Protein AF-A0A7J8ZBS4-F1 (afdb_monomer_lite)

InterPro domains:
  IPR001135 NADH-quinone oxidoreductase, subunit D [PF00346] (1-46)
  IPR022885 NAD(P)H-quinone oxidoreductase subunit D/H [PTHR11993] (1-47)
  IPR029014 [NiFe]-hydrogenase, large subunit [G3DSA:1.10.645.10] (1-47)
  IPR029014 [NiFe]-hydrogenase, large subunit [SSF56762] (2-46)

Secondary structure (DSSP, 8-state):
--SS---HHHHHHTT--THHHHHTT----HHHHS--TTTTSS-----

Sequence (47 aa):
EGIGVIGGEEAINWGLSGSILQASGIKWDLRKVNHYECYDEFDWEIQ

Radius of gyration: 12.56 Å; chains: 1; bounding box: 25×20×35 Å

Structure (mmCIF, N/CA/C/O backbone):
data_AF-A0A7J8ZBS4-F1
#
_entry.id   AF-A0A7J8ZBS4-F1
#
loop_
_atom_site.group_PDB
_atom_site.id
_atom_site.type_symbol
_atom_site.label_atom_id
_atom_site.label_alt_id
_atom_site.label_comp_id
_atom_site.label_asym_id
_atom_site.label_entity_id
_atom_site.label_seq_id
_atom_site.pdbx_PDB_ins_code
_atom_site.Cartn_x
_atom_site.Cartn_y
_atom_site.Cartn_z
_atom_site.occupancy
_atom_site.B_iso_or_equiv
_atom_site.auth_seq_id
_atom_site.auth_comp_id
_atom_site.auth_asym_id
_atom_site.auth_atom_id
_atom_site.pdbx_PDB_model_num
ATOM 1 N N . GLU A 1 1 ? -1.959 -4.685 21.008 1.00 60.19 1 GLU A N 1
ATOM 2 C CA . GLU A 1 1 ? -2.551 -5.065 19.706 1.00 60.19 1 GLU A CA 1
ATOM 3 C C . GLU A 1 1 ? -3.953 -4.475 19.598 1.00 60.19 1 GLU A C 1
ATOM 5 O O . GLU A 1 1 ? -4.568 -4.270 20.638 1.00 60.19 1 GLU A O 1
ATOM 10 N N . GLY A 1 2 ? -4.432 -4.153 18.390 1.00 82.81 2 GLY A N 1
ATOM 11 C CA . GLY A 1 2 ? -5.799 -3.644 18.169 1.00 82.81 2 GLY A CA 1
ATOM 12 C C . GLY A 1 2 ? -5.993 -2.119 18.219 1.00 82.81 2 GLY A C 1
ATOM 13 O O . GLY A 1 2 ? -7.123 -1.665 18.351 1.00 82.81 2 GLY A O 1
ATOM 14 N N . ILE A 1 3 ? -4.926 -1.320 18.116 1.00 86.88 3 ILE A N 1
ATOM 15 C CA . ILE A 1 3 ? -5.003 0.152 18.034 1.00 86.88 3 ILE A CA 1
ATOM 16 C C . ILE A 1 3 ? -4.661 0.580 16.604 1.00 86.88 3 ILE A C 1
ATOM 18 O O . ILE A 1 3 ? -3.713 0.049 16.030 1.00 86.88 3 ILE A O 1
ATOM 22 N N . GLY A 1 4 ? -5.404 1.544 16.050 1.00 85.06 4 GLY A N 1
ATOM 23 C CA . GLY A 1 4 ? -5.141 2.086 14.711 1.00 85.06 4 GLY A CA 1
ATOM 24 C C . GLY A 1 4 ? -5.604 1.182 13.565 1.00 85.06 4 GLY A C 1
ATOM 25 O O . GLY A 1 4 ? -5.029 1.235 12.484 1.00 85.06 4 GLY A O 1
ATOM 26 N N . VAL A 1 5 ? -6.615 0.340 13.804 1.00 89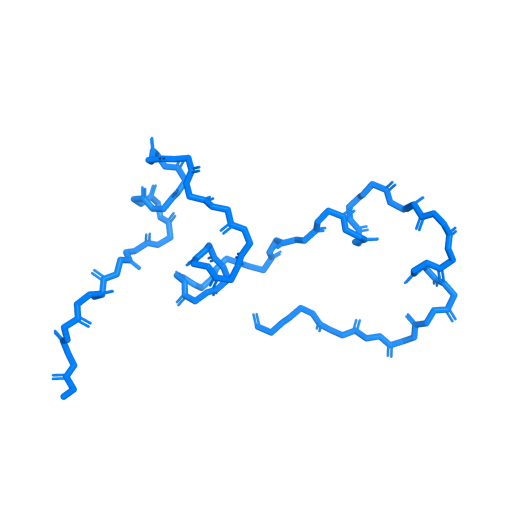.50 5 VAL A N 1
ATOM 27 C CA . VAL A 1 5 ? -7.252 -0.459 12.750 1.00 89.50 5 VAL A CA 1
ATOM 28 C C . VAL A 1 5 ? -8.075 0.477 11.869 1.00 89.50 5 VAL A C 1
ATOM 30 O O . VAL A 1 5 ? -8.957 1.168 12.372 1.00 89.50 5 VAL A O 1
ATOM 33 N N . ILE A 1 6 ? -7.768 0.496 10.575 1.00 89.94 6 ILE A N 1
ATOM 34 C CA . ILE A 1 6 ? -8.473 1.282 9.559 1.00 89.94 6 ILE A CA 1
ATOM 35 C C . ILE A 1 6 ? -8.930 0.306 8.477 1.00 89.94 6 ILE A C 1
ATOM 37 O O . ILE A 1 6 ? -8.127 -0.503 8.003 1.00 89.94 6 ILE A O 1
ATOM 41 N N . GLY A 1 7 ? -10.209 0.356 8.104 1.00 91.75 7 GLY A N 1
ATOM 42 C CA . GLY A 1 7 ? -10.732 -0.456 7.008 1.00 91.75 7 GLY A CA 1
ATOM 43 C C . GLY A 1 7 ? -10.298 0.067 5.636 1.00 91.75 7 GLY A C 1
ATOM 44 O O . GLY A 1 7 ? -10.008 1.251 5.474 1.00 91.75 7 GLY A O 1
ATOM 45 N N . GLY A 1 8 ? -10.301 -0.797 4.617 1.00 91.31 8 GLY A N 1
ATOM 46 C CA . GLY A 1 8 ? -9.927 -0.404 3.252 1.00 91.31 8 GLY A CA 1
ATOM 47 C C . GLY A 1 8 ? -10.776 0.743 2.685 1.00 91.31 8 GLY A C 1
ATOM 48 O O . GLY A 1 8 ? -10.240 1.707 2.142 1.00 91.31 8 GLY A O 1
ATOM 49 N N . GLU A 1 9 ? -12.100 0.696 2.854 1.00 92.69 9 GLU A N 1
ATOM 50 C CA . GLU A 1 9 ? -12.990 1.770 2.379 1.00 92.69 9 GLU A CA 1
ATOM 51 C C . GLU A 1 9 ? -12.725 3.105 3.087 1.00 92.69 9 GLU A C 1
ATOM 53 O O . GLU A 1 9 ? -12.708 4.154 2.445 1.00 92.69 9 GLU A O 1
ATOM 58 N N . GLU A 1 10 ? -12.469 3.081 4.397 1.00 93.25 10 GLU A N 1
ATOM 59 C CA . GLU A 1 10 ? -12.111 4.278 5.166 1.00 93.25 10 GLU A CA 1
ATOM 60 C C . GLU A 1 10 ? -10.771 4.848 4.696 1.00 93.25 10 GLU A C 1
ATOM 62 O O . GLU A 1 10 ? -10.656 6.055 4.489 1.00 93.25 10 GLU A O 1
ATOM 67 N N . ALA A 1 11 ? -9.784 3.982 4.447 1.00 93.38 11 ALA A N 1
ATOM 68 C CA . ALA A 1 11 ? -8.482 4.386 3.937 1.00 93.38 11 ALA A CA 1
ATOM 69 C C . ALA A 1 11 ? -8.583 5.075 2.567 1.00 93.38 11 ALA A C 1
ATOM 71 O O . ALA A 1 11 ? -7.929 6.096 2.354 1.00 93.38 11 ALA A O 1
ATOM 72 N N . ILE A 1 12 ? -9.440 4.577 1.669 1.00 90.94 12 ILE A N 1
ATOM 73 C CA . ILE A 1 12 ? -9.719 5.228 0.379 1.00 90.94 12 ILE A CA 1
ATOM 74 C C . ILE A 1 12 ? -10.420 6.571 0.594 1.00 90.94 12 ILE A C 1
ATOM 76 O O . ILE A 1 12 ? -9.985 7.586 0.049 1.00 90.94 12 ILE A O 1
ATOM 80 N N . ASN A 1 13 ? -11.485 6.596 1.398 1.00 95.19 13 ASN A N 1
ATOM 81 C CA . ASN A 1 13 ? -12.290 7.798 1.619 1.00 95.19 13 ASN A CA 1
ATOM 82 C C . ASN A 1 13 ? -11.491 8.930 2.275 1.00 95.19 13 ASN A C 1
ATOM 84 O O . ASN A 1 13 ? -11.747 10.103 2.011 1.00 95.19 13 ASN A O 1
ATOM 88 N N . TRP A 1 14 ? -10.516 8.593 3.119 1.00 94.00 14 TRP A N 1
ATOM 89 C CA . TRP A 1 14 ? -9.624 9.560 3.760 1.00 94.00 14 TRP A CA 1
ATOM 90 C C . TRP A 1 14 ? -8.395 9.908 2.910 1.00 94.00 14 TRP A C 1
ATOM 92 O O . TRP A 1 14 ? -7.589 10.740 3.323 1.00 94.00 14 TRP A O 1
ATOM 102 N N . GLY A 1 15 ? -8.240 9.300 1.729 1.00 92.56 15 GLY A N 1
ATOM 103 C CA . GLY A 1 15 ? -7.108 9.549 0.838 1.00 92.56 15 GLY A CA 1
ATOM 104 C C . GLY A 1 15 ? -5.773 9.059 1.401 1.00 92.56 15 GLY A C 1
ATOM 105 O O . GLY A 1 15 ? -4.727 9.650 1.121 1.00 92.56 15 GLY A O 1
ATOM 106 N N . LEU A 1 16 ? -5.789 8.004 2.220 1.00 92.88 16 LEU A N 1
ATOM 107 C CA . LEU A 1 16 ? -4.571 7.392 2.743 1.00 92.88 16 LEU A CA 1
ATOM 108 C C . LEU A 1 16 ? -3.799 6.721 1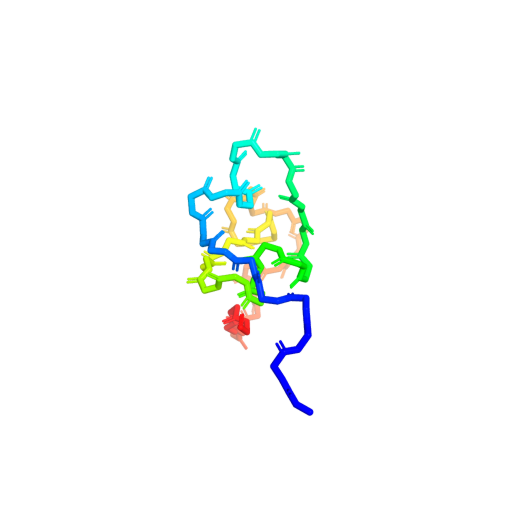.601 1.00 92.88 16 LEU A C 1
ATOM 110 O O . LEU A 1 16 ? -4.377 6.186 0.656 1.00 92.88 16 LEU A O 1
ATOM 114 N N . SER A 1 17 ? -2.471 6.750 1.682 1.00 91.25 17 SER A N 1
ATOM 115 C CA . SER A 1 17 ? -1.593 6.274 0.611 1.00 91.25 17 SER A CA 1
ATOM 116 C C . SER A 1 17 ? -0.415 5.463 1.146 1.00 91.25 17 SER A C 1
ATOM 118 O O . SER A 1 17 ? -0.137 5.436 2.349 1.00 91.25 17 SER A O 1
ATOM 120 N N . GLY A 1 18 ? 0.261 4.761 0.233 1.00 89.44 18 GLY A N 1
ATOM 121 C CA . GLY A 1 18 ? 1.425 3.939 0.545 1.00 89.44 18 GLY A CA 1
ATOM 122 C C . GLY A 1 18 ? 1.098 2.811 1.523 1.00 89.44 18 GLY A C 1
ATOM 1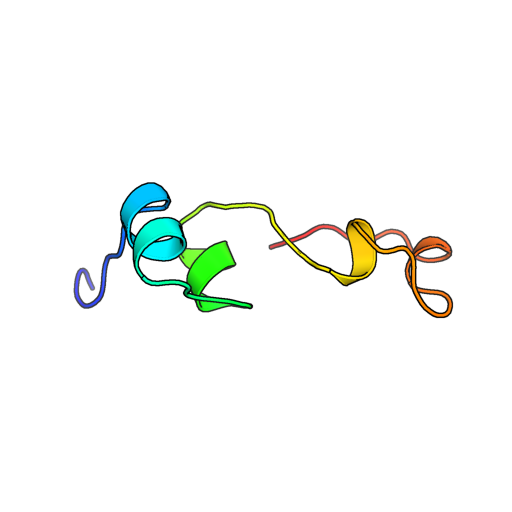23 O O . GLY A 1 18 ? 0.077 2.135 1.399 1.00 89.44 18 GLY A O 1
ATOM 124 N N . SER A 1 19 ? 1.963 2.630 2.519 1.00 88.69 19 SER A N 1
ATOM 125 C CA . SER A 1 19 ? 1.900 1.507 3.460 1.00 88.69 19 SER A CA 1
ATOM 126 C C . SER A 1 19 ? 0.635 1.483 4.317 1.00 88.69 19 SER A C 1
ATOM 128 O O . SER A 1 19 ? 0.211 0.411 4.724 1.00 88.69 19 SER A O 1
ATOM 130 N N . ILE A 1 20 ? 0.008 2.634 4.583 1.00 90.56 20 ILE A N 1
ATOM 131 C CA . ILE A 1 20 ? -1.236 2.687 5.371 1.00 90.56 20 ILE A CA 1
ATOM 132 C C . ILE A 1 20 ? -2.400 2.096 4.567 1.00 90.56 20 ILE A C 1
ATOM 134 O O . ILE A 1 20 ? -3.188 1.316 5.095 1.00 90.56 20 ILE A O 1
ATOM 138 N N . LEU A 1 21 ? -2.472 2.416 3.272 1.00 90.88 21 LEU A N 1
ATOM 139 C CA . LEU A 1 21 ? -3.466 1.848 2.363 1.00 90.88 21 LEU A CA 1
ATOM 140 C C . LEU A 1 21 ? -3.248 0.334 2.191 1.00 90.88 21 LEU A C 1
ATOM 142 O O . LEU A 1 21 ? -4.201 -0.439 2.254 1.00 90.88 21 LEU A O 1
ATOM 146 N N . GLN A 1 22 ? -1.992 -0.097 2.074 1.00 91.06 22 GLN A N 1
ATOM 147 C CA . GLN A 1 22 ? -1.631 -1.518 1.986 1.00 91.06 22 GLN A CA 1
ATOM 148 C C . GLN A 1 22 ? -1.986 -2.275 3.275 1.00 91.06 22 GLN A C 1
ATOM 150 O O . GLN A 1 22 ? -2.664 -3.299 3.226 1.00 91.06 22 GLN A O 1
ATOM 155 N N . ALA A 1 23 ? -1.668 -1.707 4.442 1.00 89.44 23 ALA A N 1
ATOM 156 C CA . ALA A 1 23 ? -2.025 -2.271 5.744 1.00 89.44 23 ALA A CA 1
ATOM 157 C C . ALA A 1 23 ? -3.545 -2.372 5.970 1.00 89.44 23 ALA A C 1
ATOM 159 O O . ALA A 1 23 ? -3.994 -3.247 6.706 1.00 89.44 23 ALA A O 1
ATOM 160 N N . SER A 1 24 ? -4.342 -1.521 5.312 1.00 91.44 24 SER A N 1
ATOM 161 C CA . SER A 1 24 ? -5.812 -1.603 5.327 1.00 91.44 24 SER A CA 1
ATOM 162 C C . SER A 1 24 ? -6.386 -2.739 4.457 1.00 91.44 24 SER A C 1
ATOM 164 O O . SER A 1 24 ? -7.604 -2.907 4.376 1.00 91.44 24 SER A O 1
ATOM 166 N N . GLY A 1 25 ? -5.522 -3.542 3.819 1.00 88.25 25 GLY A N 1
ATOM 167 C CA . GLY A 1 25 ? -5.888 -4.700 3.000 1.00 88.25 25 GLY A CA 1
ATOM 168 C C . GLY A 1 25 ? -6.049 -4.397 1.509 1.00 88.25 25 GLY A C 1
ATOM 169 O O . GLY A 1 25 ? -6.517 -5.253 0.756 1.00 88.25 25 GLY A O 1
ATOM 170 N N . ILE A 1 26 ? -5.673 -3.197 1.061 1.00 89.56 26 ILE A N 1
ATOM 171 C CA . ILE A 1 26 ? -5.787 -2.787 -0.340 1.00 89.56 26 ILE A CA 1
ATOM 172 C C . ILE A 1 26 ? -4.447 -2.997 -1.045 1.00 89.56 26 ILE A C 1
ATOM 174 O O . ILE A 1 26 ? -3.482 -2.271 -0.811 1.00 89.56 26 ILE A O 1
ATOM 178 N N . LYS A 1 27 ? -4.411 -3.948 -1.984 1.00 89.25 27 LYS A N 1
ATOM 179 C CA . LYS A 1 27 ? -3.242 -4.225 -2.834 1.00 89.25 27 LYS A CA 1
ATOM 180 C C . LYS A 1 27 ? -3.074 -3.159 -3.919 1.00 89.25 27 LYS A C 1
ATOM 182 O O . LYS A 1 27 ? -3.366 -3.396 -5.089 1.00 89.25 27 LYS A O 1
ATOM 187 N N . TRP A 1 28 ? -2.630 -1.972 -3.518 1.00 87.88 28 TRP A N 1
ATOM 188 C CA . TRP A 1 28 ? -2.429 -0.831 -4.405 1.00 87.88 28 TRP A CA 1
ATOM 189 C C . TRP A 1 28 ? -1.011 -0.275 -4.295 1.00 87.88 28 TRP A C 1
ATOM 191 O O . TRP A 1 28 ? -0.527 0.044 -3.207 1.00 87.88 28 TRP A O 1
ATOM 201 N N . ASP A 1 29 ? -0.351 -0.132 -5.443 1.00 88.75 29 ASP A N 1
ATOM 202 C CA . ASP A 1 29 ? 0.971 0.472 -5.550 1.00 88.75 29 ASP A CA 1
ATOM 203 C C . ASP A 1 29 ? 1.167 1.101 -6.934 1.00 88.75 29 ASP A C 1
ATOM 205 O O . ASP A 1 29 ? 0.945 0.464 -7.967 1.00 88.75 29 ASP A O 1
ATOM 209 N N . LEU A 1 30 ? 1.615 2.357 -6.961 1.00 87.31 30 LEU A N 1
ATOM 210 C CA . LEU A 1 30 ? 1.819 3.104 -8.203 1.00 87.31 30 LEU A CA 1
ATOM 211 C C . LEU A 1 30 ? 2.906 2.490 -9.094 1.00 87.31 30 LEU A C 1
ATOM 213 O O . LEU A 1 30 ? 2.835 2.651 -10.309 1.00 87.31 30 LEU A O 1
ATOM 217 N N . ARG A 1 31 ? 3.871 1.759 -8.524 1.00 88.94 31 ARG A N 1
ATOM 218 C CA . ARG A 1 31 ? 4.950 1.092 -9.273 1.00 88.94 31 ARG A CA 1
ATOM 219 C C . ARG A 1 31 ? 4.439 -0.036 -10.157 1.00 88.94 31 ARG A C 1
ATOM 221 O O . ARG A 1 31 ? 5.000 -0.272 -11.219 1.00 88.94 31 ARG A O 1
ATOM 228 N N . LYS A 1 32 ? 3.369 -0.715 -9.732 1.00 85.06 32 LYS A N 1
ATOM 229 C CA . LYS A 1 32 ? 2.701 -1.748 -10.535 1.00 85.06 32 LYS A CA 1
ATOM 230 C C . LYS A 1 32 ? 1.652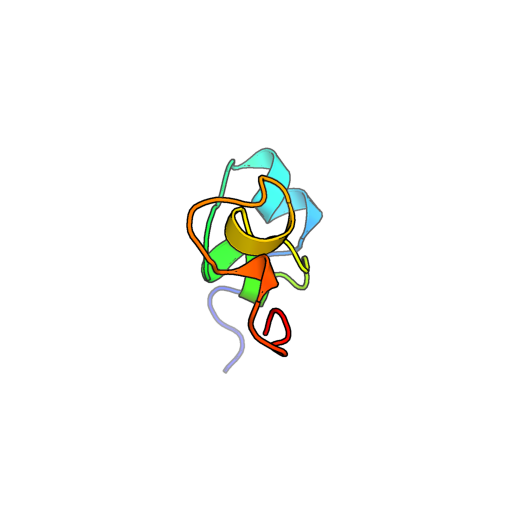 -1.161 -11.473 1.00 85.06 32 LYS A C 1
ATOM 232 O O . LYS A 1 32 ? 1.472 -1.689 -12.557 1.00 85.06 32 LYS A O 1
ATOM 237 N N . VAL A 1 33 ? 0.956 -0.098 -11.064 1.00 87.00 33 VAL A N 1
ATOM 238 C CA . VAL A 1 33 ? -0.159 0.467 -11.847 1.00 87.00 33 VAL A CA 1
ATOM 239 C C . VAL A 1 33 ? 0.322 1.386 -12.967 1.00 87.00 33 VAL A C 1
ATOM 241 O O . VAL A 1 33 ? -0.181 1.308 -14.082 1.00 87.00 33 VAL A O 1
ATOM 244 N N . ASN A 1 34 ? 1.271 2.278 -12.681 1.00 85.44 34 ASN A N 1
ATOM 245 C CA . ASN A 1 34 ? 1.721 3.303 -13.624 1.00 85.44 34 ASN A CA 1
ATOM 246 C C . ASN A 1 34 ? 3.079 2.968 -14.261 1.00 85.44 34 ASN A C 1
ATOM 248 O O . ASN A 1 34 ? 3.762 3.889 -14.693 1.00 85.44 34 ASN A O 1
ATOM 252 N N . HIS A 1 35 ? 3.464 1.680 -14.252 1.00 80.81 35 HIS A N 1
ATOM 253 C CA . HIS A 1 35 ? 4.649 1.100 -14.908 1.00 80.81 35 HIS A CA 1
ATOM 254 C C . HIS A 1 35 ? 5.771 2.118 -15.161 1.00 80.81 35 HIS A C 1
ATOM 256 O O . HIS A 1 35 ? 6.014 2.519 -16.299 1.00 80.81 35 HIS A O 1
AT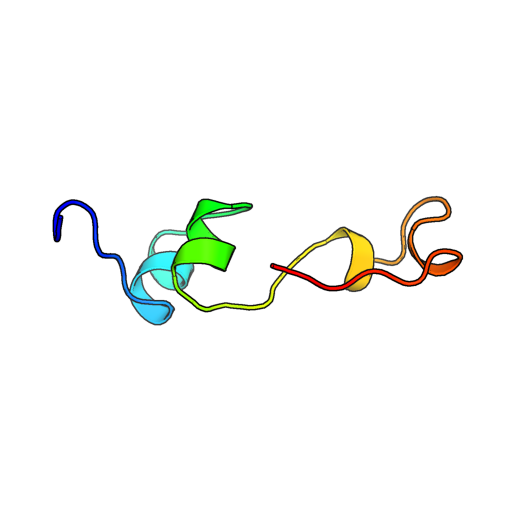OM 262 N N . TYR A 1 36 ? 6.390 2.609 -14.086 1.00 83.00 36 TYR A N 1
ATOM 263 C CA . TYR A 1 36 ? 7.417 3.639 -14.193 1.00 83.00 36 TYR A CA 1
ATOM 264 C C . TYR A 1 36 ? 8.807 3.052 -13.958 1.00 83.00 36 TYR A C 1
ATOM 266 O O . TYR A 1 36 ? 8.967 2.087 -13.210 1.00 83.00 36 TYR A O 1
ATOM 274 N N . GLU A 1 37 ? 9.808 3.667 -14.591 1.00 86.06 37 GLU A N 1
ATOM 275 C CA . GLU A 1 37 ? 11.200 3.202 -14.584 1.00 86.06 37 GLU A CA 1
ATOM 276 C C . GLU A 1 37 ? 11.312 1.743 -15.056 1.00 86.06 37 GLU A C 1
ATOM 278 O O . GLU A 1 37 ? 10.850 1.439 -16.149 1.00 86.06 37 GLU A O 1
ATOM 283 N N . CYS A 1 38 ? 11.945 0.873 -14.270 1.00 86.62 38 CYS A N 1
ATOM 284 C CA . CYS A 1 38 ? 12.141 -0.546 -14.562 1.00 86.62 38 CYS A CA 1
ATOM 285 C C . CYS A 1 38 ? 11.424 -1.449 -13.545 1.00 86.62 38 CYS A C 1
ATOM 287 O O . CYS A 1 38 ? 11.795 -2.605 -13.363 1.00 86.62 38 CYS A O 1
ATOM 289 N N . TYR A 1 39 ? 10.417 -0.937 -12.822 1.00 84.94 39 TYR A N 1
ATOM 290 C CA . TYR A 1 39 ? 9.712 -1.709 -11.783 1.00 84.94 39 TYR A CA 1
ATOM 291 C C . TYR A 1 39 ? 8.895 -2.891 -12.324 1.00 84.94 39 TYR A C 1
ATOM 293 O O . TYR A 1 39 ? 8.516 -3.777 -11.551 1.00 84.94 39 TYR A O 1
ATOM 301 N N . ASP A 1 40 ? 8.612 -2.891 -13.620 1.00 86.38 40 ASP A N 1
ATOM 302 C CA . ASP A 1 40 ? 7.972 -3.955 -14.386 1.00 86.38 40 ASP A CA 1
ATOM 303 C C . ASP A 1 40 ? 8.940 -5.077 -14.793 1.00 86.38 40 ASP A C 1
ATOM 305 O O . ASP A 1 40 ? 8.491 -6.194 -15.036 1.00 86.38 40 ASP A O 1
ATOM 309 N N . GLU A 1 41 ? 10.252 -4.822 -14.793 1.00 90.75 41 GLU A N 1
ATOM 310 C CA . GLU A 1 41 ? 11.286 -5.827 -15.085 1.00 90.75 41 GLU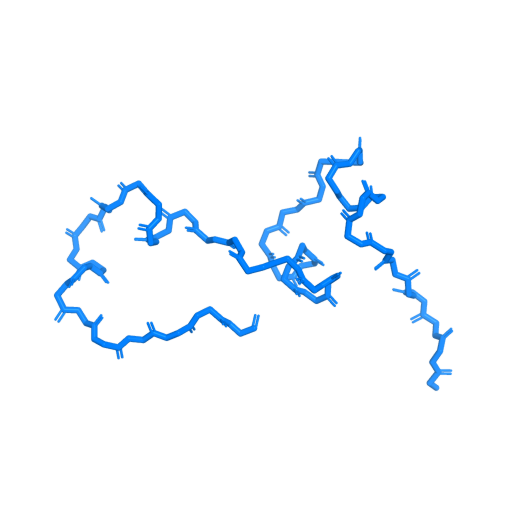 A CA 1
ATOM 311 C C . GLU A 1 41 ? 11.574 -6.764 -13.895 1.00 90.75 41 GLU A C 1
ATOM 313 O O . GLU A 1 41 ? 12.266 -7.773 -14.045 1.00 90.75 41 GLU A O 1
ATOM 318 N N . PHE A 1 42 ? 11.045 -6.454 -12.706 1.00 87.94 42 PHE A N 1
ATOM 319 C CA . PHE A 1 42 ? 11.251 -7.240 -11.490 1.00 87.94 42 PHE A CA 1
ATOM 320 C C . PHE A 1 42 ? 9.997 -8.024 -11.084 1.00 87.94 42 PHE A C 1
ATOM 322 O O . PHE A 1 42 ? 8.885 -7.487 -11.034 1.00 87.94 42 PHE A O 1
ATOM 329 N N . ASP A 1 43 ? 10.202 -9.270 -10.654 1.00 87.44 43 ASP A N 1
ATOM 330 C CA . ASP A 1 43 ? 9.174 -10.065 -9.982 1.00 87.44 43 ASP A CA 1
ATOM 331 C C . ASP A 1 43 ? 9.098 -9.692 -8.499 1.00 87.44 43 ASP A C 1
ATOM 333 O O . ASP A 1 43 ? 9.975 -10.007 -7.692 1.00 87.44 43 ASP A O 1
ATOM 337 N N . TRP A 1 44 ? 8.026 -8.989 -8.142 1.00 88.75 44 TRP A N 1
ATOM 338 C CA . TRP A 1 44 ? 7.714 -8.592 -6.771 1.00 88.75 44 TRP A CA 1
ATOM 339 C C . TRP A 1 44 ? 6.204 -8.443 -6.572 1.00 88.75 44 TRP A C 1
ATOM 341 O O . TRP A 1 44 ? 5.466 -8.179 -7.525 1.00 88.75 44 TRP A O 1
ATOM 351 N N . GLU A 1 45 ? 5.766 -8.576 -5.322 1.00 86.44 45 GLU A N 1
ATOM 352 C CA . GLU A 1 45 ? 4.363 -8.532 -4.899 1.00 86.44 45 GLU A CA 1
ATOM 353 C C . GLU A 1 45 ? 4.115 -7.347 -3.959 1.00 86.44 45 GLU A C 1
ATOM 355 O O . GLU A 1 45 ? 4.985 -6.971 -3.168 1.00 86.44 45 GLU A O 1
ATOM 360 N N . ILE A 1 46 ? 2.915 -6.768 -4.036 1.00 84.31 46 ILE A N 1
ATOM 361 C CA . ILE A 1 46 ? 2.464 -5.742 -3.086 1.00 84.31 46 ILE A CA 1
ATOM 362 C C . ILE A 1 46 ? 2.153 -6.445 -1.759 1.00 84.31 46 ILE A C 1
ATOM 364 O O . ILE A 1 46 ? 1.432 -7.447 -1.757 1.00 84.31 46 ILE A O 1
ATOM 368 N N . GLN A 1 47 ? 2.731 -5.935 -0.666 1.00 71.50 47 GLN A N 1
ATOM 369 C CA . GLN A 1 47 ? 2.593 -6.503 0.680 1.00 71.50 47 GLN A CA 1
ATOM 370 C C . GLN A 1 47 ? 1.197 -6.301 1.269 1.00 71.50 47 GLN A C 1
ATOM 372 O O . GLN A 1 47 ? 0.587 -5.241 1.001 1.00 71.50 47 GLN A O 1
#

pLDDT: mean 87.82, std 5.69, range [60.19, 95.19]

Foldseek 3Di:
DPPPQDALVRCVVVVPDDPSNVSNVDQDDCCVVVVPDCSVVDDDGRD

Organism: NCBI:txid34288